Protein AF-A0A955HAA9-F1 (afdb_monomer)

Sequence (101 aa):
MSSFVKNSLIGLGLIVLLFLGYVLFVQQGPEDVLNASGSQQTSEAAAQTELFFNRLQALRGLHLTEKGGVFSDPRFLSLIDFRLRLVPEPTGRQNPFAPLP

Structure (mmCIF, N/CA/C/O backbone):
data_AF-A0A955HAA9-F1
#
_entry.id   AF-A0A955HAA9-F1
#
loop_
_atom_site.group_PDB
_atom_site.id
_atom_site.type_symbol
_atom_site.label_atom_id
_atom_site.label_alt_id
_atom_site.label_comp_id
_atom_site.label_asym_id
_atom_site.label_entity_id
_atom_site.label_seq_id
_atom_site.pdbx_PDB_ins_code
_atom_site.Cartn_x
_atom_site.Cartn_y
_atom_site.Cartn_z
_atom_site.occupancy
_atom_site.B_iso_or_equiv
_atom_site.auth_seq_id
_atom_site.auth_comp_id
_atom_site.auth_asym_id
_atom_site.auth_atom_id
_atom_site.pdbx_PDB_model_num
ATOM 1 N N . MET A 1 1 ? 35.014 -9.686 -62.206 1.00 61.00 1 MET A N 1
ATOM 2 C CA . MET A 1 1 ? 33.836 -8.850 -61.882 1.00 61.00 1 MET A CA 1
ATOM 3 C C . MET A 1 1 ? 33.936 -7.569 -62.693 1.00 61.00 1 MET A C 1
ATOM 5 O O . MET A 1 1 ? 34.939 -6.879 -62.558 1.00 61.00 1 MET A O 1
ATOM 9 N N . SER A 1 2 ? 32.967 -7.291 -63.568 1.00 73.25 2 SER A N 1
ATOM 10 C CA . SER A 1 2 ? 32.897 -6.024 -64.314 1.00 73.25 2 SER A CA 1
ATOM 11 C C . SER A 1 2 ? 32.956 -4.841 -63.335 1.00 73.25 2 SER A C 1
ATOM 13 O O . SER A 1 2 ? 32.344 -4.898 -62.265 1.00 73.25 2 SER A O 1
ATOM 15 N N . SER A 1 3 ? 33.719 -3.794 -63.663 1.00 70.25 3 SER A N 1
ATOM 16 C CA . SER A 1 3 ? 33.911 -2.598 -62.823 1.00 70.25 3 SER A CA 1
ATOM 17 C C . SER A 1 3 ? 32.585 -1.964 -62.388 1.00 70.25 3 SER A C 1
ATOM 19 O O . SER A 1 3 ? 32.484 -1.460 -61.271 1.00 70.25 3 SER A O 1
ATOM 21 N N . PHE A 1 4 ? 31.546 -2.096 -63.213 1.00 73.50 4 PHE A N 1
ATOM 22 C CA . PHE A 1 4 ? 30.179 -1.670 -62.916 1.00 73.50 4 PHE A CA 1
ATOM 23 C C . PHE A 1 4 ? 29.561 -2.411 -61.722 1.00 73.50 4 PHE A C 1
ATOM 25 O O . PHE A 1 4 ? 28.954 -1.782 -60.859 1.00 73.50 4 PHE A O 1
ATOM 32 N N . VAL A 1 5 ? 29.774 -3.726 -61.611 1.00 82.62 5 VAL A N 1
ATOM 33 C CA . VAL A 1 5 ? 29.258 -4.533 -60.490 1.00 82.62 5 VAL A CA 1
ATOM 34 C C . VAL A 1 5 ? 29.973 -4.164 -59.191 1.00 82.62 5 VAL A C 1
ATOM 36 O O . VAL A 1 5 ? 29.335 -4.022 -58.153 1.00 82.62 5 VAL A O 1
ATOM 39 N N . LYS A 1 6 ? 31.292 -3.935 -59.247 1.00 81.12 6 LYS A N 1
ATOM 40 C CA . LYS A 1 6 ? 32.079 -3.522 -58.075 1.00 81.12 6 LYS A CA 1
ATOM 41 C C . LYS A 1 6 ? 31.658 -2.137 -57.572 1.00 81.12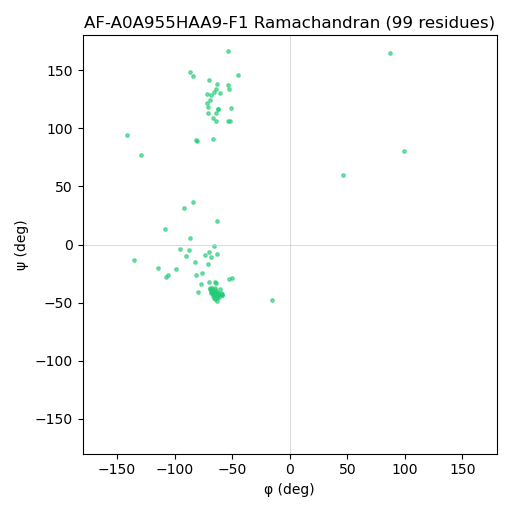 6 LYS A C 1
ATOM 43 O O . LYS A 1 6 ? 31.503 -1.956 -56.369 1.00 81.12 6 LYS A O 1
ATOM 48 N N . ASN A 1 7 ? 31.441 -1.185 -58.483 1.00 85.50 7 ASN A N 1
ATOM 49 C CA . ASN A 1 7 ? 31.029 0.172 -58.123 1.00 85.50 7 ASN A CA 1
ATOM 50 C C . ASN A 1 7 ? 29.593 0.206 -57.573 1.00 85.50 7 ASN A C 1
ATOM 52 O O . ASN A 1 7 ? 29.322 0.901 -56.598 1.00 85.50 7 ASN A O 1
ATOM 56 N N . SER A 1 8 ? 28.696 -0.607 -58.141 1.00 86.62 8 SER A N 1
ATOM 57 C CA . SER A 1 8 ? 27.323 -0.742 -57.645 1.00 86.62 8 SER A CA 1
ATOM 58 C C . SER A 1 8 ? 27.260 -1.403 -56.263 1.00 86.62 8 SER A C 1
ATOM 60 O O . SER A 1 8 ? 26.459 -0.986 -55.431 1.00 86.62 8 SER A O 1
ATOM 62 N N . LEU A 1 9 ? 28.115 -2.397 -55.989 1.00 90.31 9 LEU A N 1
ATOM 63 C CA . LEU A 1 9 ? 28.192 -3.051 -54.678 1.00 90.31 9 LEU A CA 1
ATOM 64 C C . LEU A 1 9 ? 28.723 -2.095 -53.596 1.00 90.31 9 LEU A C 1
ATOM 66 O O . LEU A 1 9 ? 28.188 -2.060 -52.490 1.00 90.31 9 LEU A O 1
ATOM 70 N N . ILE A 1 10 ? 29.734 -1.282 -53.933 1.00 90.75 10 ILE A N 1
ATOM 71 C CA . ILE A 1 10 ? 30.249 -0.224 -53.050 1.00 90.75 10 ILE A CA 1
ATOM 72 C C . ILE A 1 10 ? 29.158 0.812 -52.752 1.00 90.75 10 ILE A C 1
ATOM 74 O O . ILE A 1 10 ? 28.967 1.175 -51.594 1.00 90.75 10 ILE A O 1
ATOM 78 N N . GLY A 1 11 ? 28.414 1.248 -53.775 1.00 91.94 11 GLY A N 1
ATOM 79 C CA . GLY A 1 11 ? 27.338 2.225 -53.612 1.00 91.94 11 GLY A CA 1
ATOM 80 C C . GLY A 1 11 ? 26.223 1.710 -52.703 1.00 91.94 11 GLY A C 1
ATOM 81 O O . GLY A 1 11 ? 25.789 2.418 -51.796 1.00 91.94 11 GLY A O 1
ATOM 82 N N . LEU A 1 12 ? 25.816 0.451 -52.888 1.00 93.62 12 LEU A N 1
ATOM 83 C CA . LEU A 1 12 ? 24.793 -0.178 -52.055 1.00 93.62 12 LEU A CA 1
ATOM 84 C C . LEU A 1 12 ? 25.247 -0.305 -50.593 1.00 93.62 12 LEU A C 1
ATOM 86 O O . LEU A 1 12 ? 24.481 0.014 -49.686 1.00 93.62 12 LEU A O 1
ATOM 90 N N . GLY A 1 13 ? 26.499 -0.705 -50.355 1.00 93.19 13 GLY A N 1
ATOM 91 C CA . GLY A 1 13 ? 27.058 -0.783 -49.003 1.00 93.19 13 GLY A CA 1
ATOM 92 C C . GLY A 1 13 ? 27.078 0.571 -48.288 1.00 93.19 13 GLY A C 1
ATOM 93 O O . GLY A 1 13 ? 26.757 0.652 -47.105 1.00 93.19 13 GLY A O 1
ATOM 94 N N . LEU A 1 14 ? 27.383 1.647 -49.016 1.00 94.94 14 LEU A N 1
ATOM 95 C CA . LEU A 1 14 ? 27.426 3.006 -48.472 1.00 94.94 14 LEU A CA 1
ATOM 96 C C . LEU A 1 14 ? 26.025 3.512 -48.093 1.00 94.94 14 LEU A C 1
ATOM 98 O O . LEU A 1 14 ? 25.853 4.115 -47.036 1.00 94.94 14 LEU A O 1
ATOM 102 N N . ILE A 1 15 ? 25.011 3.196 -48.904 1.00 95.25 15 ILE A N 1
ATOM 103 C CA . ILE A 1 15 ? 23.604 3.511 -48.611 1.00 95.25 15 ILE A CA 1
ATOM 104 C C . ILE A 1 15 ? 23.126 2.774 -47.355 1.00 95.25 15 ILE A C 1
ATOM 106 O O . ILE A 1 15 ? 22.502 3.387 -46.490 1.00 95.25 15 ILE A O 1
ATOM 110 N N . VAL A 1 16 ? 23.447 1.484 -47.218 1.00 95.06 16 VAL A N 1
ATOM 111 C CA . VAL A 1 16 ? 23.087 0.698 -46.025 1.00 95.06 16 VAL A CA 1
ATOM 112 C C . VAL A 1 16 ? 23.765 1.258 -44.774 1.00 95.06 16 VAL A C 1
ATOM 114 O O . VAL A 1 16 ? 23.122 1.384 -43.735 1.00 95.06 16 VAL A O 1
ATOM 117 N N . LEU A 1 17 ? 25.037 1.651 -44.874 1.00 94.25 17 LEU A N 1
ATOM 118 C CA . LEU A 1 17 ? 25.782 2.231 -43.757 1.00 94.25 17 LEU A CA 1
ATOM 119 C C . LEU A 1 17 ? 25.212 3.592 -43.325 1.00 94.25 17 LEU A C 1
ATOM 121 O O . LEU A 1 17 ? 25.055 3.837 -42.131 1.00 94.25 17 LEU A O 1
ATOM 125 N N . LEU A 1 18 ? 24.844 4.447 -44.284 1.00 93.75 18 LEU A N 1
ATOM 126 C CA . LEU A 1 18 ? 24.169 5.720 -44.012 1.00 93.75 18 LEU A CA 1
ATOM 127 C C . LEU A 1 18 ? 22.787 5.514 -43.386 1.00 93.75 18 LEU A C 1
ATOM 129 O O . LEU A 1 18 ? 22.429 6.232 -42.457 1.00 93.75 18 LEU A O 1
ATOM 133 N N . PHE A 1 19 ? 22.029 4.521 -43.854 1.00 92.50 19 PHE A N 1
ATOM 134 C CA . PHE A 1 19 ? 20.716 4.195 -43.304 1.00 92.50 19 PHE A CA 1
ATOM 135 C C . PHE A 1 19 ? 20.811 3.683 -41.860 1.00 92.50 19 PHE A C 1
ATOM 137 O O . PHE A 1 19 ? 20.089 4.171 -40.992 1.00 92.50 19 PHE A O 1
ATOM 144 N N . LEU A 1 20 ? 21.741 2.765 -41.571 1.00 90.00 20 LEU A N 1
ATOM 145 C CA . LEU A 1 20 ? 21.999 2.302 -40.203 1.00 90.00 20 LEU A CA 1
ATOM 146 C C . LEU A 1 20 ? 22.484 3.443 -39.306 1.00 90.00 20 LEU A C 1
ATOM 148 O O . LEU A 1 20 ? 22.014 3.569 -38.179 1.00 90.00 20 LEU A O 1
ATOM 152 N N . GLY A 1 21 ? 23.386 4.292 -39.805 1.00 88.38 21 GLY A N 1
ATOM 153 C CA . GLY A 1 21 ? 23.838 5.478 -39.083 1.00 88.38 21 GLY A CA 1
ATOM 154 C C . GLY A 1 21 ? 22.681 6.421 -38.750 1.00 88.38 21 GLY A C 1
ATOM 155 O O . GLY A 1 21 ? 22.568 6.875 -37.618 1.00 88.38 21 GLY A O 1
ATOM 156 N N . TYR A 1 22 ? 21.773 6.660 -39.696 1.00 87.06 22 TYR A N 1
ATOM 157 C CA . TYR A 1 22 ? 20.600 7.507 -39.483 1.00 87.06 22 TYR A CA 1
ATOM 158 C C . TYR A 1 22 ? 19.630 6.919 -38.447 1.00 87.06 22 TYR A C 1
ATOM 160 O O . TYR A 1 22 ? 19.215 7.622 -37.528 1.00 87.06 22 TYR A O 1
ATOM 168 N N . VAL A 1 23 ? 19.303 5.627 -38.542 1.00 85.56 23 VAL A N 1
ATOM 169 C CA . VAL A 1 23 ? 18.409 4.964 -37.576 1.00 85.56 23 VAL A CA 1
ATOM 170 C C . VAL A 1 23 ? 19.028 4.939 -36.178 1.00 85.56 23 VAL A C 1
ATOM 172 O O . VAL A 1 23 ? 18.341 5.222 -35.203 1.00 85.56 23 VAL A O 1
ATOM 175 N N . LEU A 1 24 ? 20.326 4.651 -36.064 1.00 82.44 24 LEU A N 1
ATOM 176 C CA . LEU A 1 24 ? 20.976 4.561 -34.758 1.00 82.44 24 LEU A CA 1
ATOM 177 C C . LEU A 1 24 ? 21.276 5.922 -34.125 1.00 82.44 24 LEU A C 1
ATOM 179 O O . LEU A 1 24 ? 21.200 6.010 -32.911 1.00 82.44 24 LEU A O 1
ATOM 183 N N . PHE A 1 25 ? 21.607 6.964 -34.892 1.00 78.31 25 PHE A N 1
ATOM 184 C CA . PHE A 1 25 ? 22.031 8.254 -34.321 1.00 78.31 25 PHE A CA 1
ATOM 185 C C . PHE A 1 25 ? 20.987 9.370 -34.409 1.00 78.31 25 PHE A C 1
ATOM 187 O O . PHE A 1 25 ? 21.041 10.296 -33.608 1.00 78.31 25 PHE A O 1
ATOM 194 N N . VAL A 1 26 ? 20.065 9.330 -35.375 1.00 75.88 26 VAL A N 1
ATOM 195 C CA . VAL A 1 26 ? 19.094 10.420 -35.610 1.00 75.88 26 VAL A CA 1
ATOM 196 C C . VAL A 1 26 ? 17.684 10.032 -35.165 1.00 75.88 26 VAL A C 1
ATOM 198 O O . VAL A 1 26 ? 16.902 10.897 -34.784 1.00 75.88 26 VAL A O 1
ATOM 201 N N . GLN A 1 27 ? 17.352 8.737 -35.182 1.00 65.75 27 GLN A N 1
ATOM 202 C CA . GLN A 1 27 ? 16.053 8.236 -34.719 1.00 65.75 27 GLN A CA 1
ATOM 203 C C . GLN A 1 27 ? 16.018 7.927 -33.212 1.00 65.75 27 GLN A C 1
ATOM 205 O O . GLN A 1 27 ? 14.946 7.647 -32.677 1.00 65.75 27 GLN A O 1
ATOM 210 N N . GLN A 1 28 ? 17.155 8.040 -32.513 1.00 62.06 28 GLN A N 1
ATOM 211 C CA . GLN A 1 28 ? 17.154 8.269 -31.069 1.00 62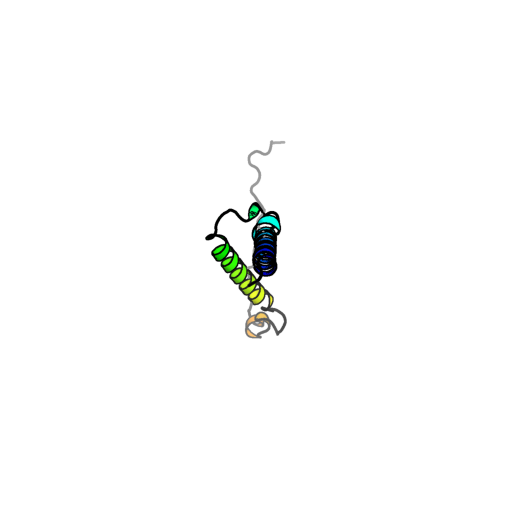.06 28 GLN A CA 1
ATOM 212 C C . GLN A 1 28 ? 16.565 9.668 -30.855 1.00 62.06 28 GLN A C 1
ATOM 214 O O . GLN A 1 28 ? 17.258 10.679 -30.961 1.00 62.06 28 GLN A O 1
ATOM 219 N N . GLY A 1 29 ? 15.238 9.726 -30.689 1.00 58.59 29 GLY A N 1
ATOM 220 C CA . GLY A 1 29 ? 14.522 10.944 -30.315 1.00 58.59 29 GLY A CA 1
ATOM 221 C C . GLY A 1 29 ? 15.123 11.554 -29.046 1.00 58.59 29 GLY A C 1
ATOM 222 O O . GLY A 1 29 ? 15.925 10.892 -28.394 1.00 58.59 29 GLY A O 1
ATOM 223 N N . PRO A 1 30 ? 14.779 12.808 -28.701 1.00 56.03 30 PRO A N 1
ATOM 224 C CA . PRO A 1 30 ? 15.364 13.485 -27.550 1.00 56.03 30 PRO A CA 1
ATOM 225 C C . PRO A 1 30 ? 15.233 12.581 -26.327 1.00 56.03 30 PRO A C 1
ATOM 227 O O . PRO A 1 30 ? 14.128 12.384 -25.823 1.00 56.03 30 PRO A O 1
ATOM 230 N N . GLU A 1 31 ? 16.354 11.990 -25.911 1.00 57.75 31 GLU A N 1
ATOM 231 C CA . GLU A 1 31 ? 16.457 11.293 -24.640 1.00 57.75 31 GLU A CA 1
ATOM 232 C C . GLU A 1 31 ? 15.933 12.282 -23.612 1.00 57.75 31 GLU A C 1
ATOM 234 O O . GLU A 1 31 ? 16.438 13.406 -23.515 1.00 57.75 31 GLU A O 1
ATOM 239 N N . ASP A 1 32 ? 14.845 11.907 -22.945 1.00 51.06 32 ASP A N 1
ATOM 240 C CA . ASP A 1 32 ? 14.223 12.726 -21.925 1.00 51.06 32 ASP A CA 1
ATOM 241 C C . ASP A 1 32 ? 15.320 13.070 -20.917 1.00 51.06 32 ASP A C 1
ATOM 243 O O . ASP A 1 32 ? 15.820 12.208 -20.192 1.00 51.06 32 ASP A O 1
ATOM 247 N N . VAL A 1 33 ? 15.776 14.324 -20.940 1.00 50.66 33 VAL A N 1
ATOM 248 C CA . VAL A 1 33 ? 16.960 14.794 -20.202 1.00 50.66 33 VAL A CA 1
ATOM 249 C C . VAL A 1 33 ? 16.737 14.664 -18.683 1.00 50.66 33 VAL A C 1
ATOM 251 O O . VAL A 1 33 ? 17.669 14.789 -17.891 1.00 50.66 33 VAL A O 1
ATOM 254 N N . LEU A 1 34 ? 15.509 14.330 -18.272 1.00 48.47 34 LEU A N 1
ATOM 255 C CA . LEU A 1 34 ? 15.112 13.930 -16.926 1.00 48.47 34 LEU A CA 1
ATOM 256 C C . LEU A 1 34 ? 15.614 12.532 -16.503 1.00 48.47 34 LEU A C 1
ATOM 258 O O . LEU A 1 34 ? 15.660 12.261 -15.306 1.00 48.47 34 LEU A O 1
ATOM 262 N N . ASN A 1 35 ? 16.042 11.668 -17.430 1.00 46.16 35 ASN A N 1
ATOM 263 C CA . ASN A 1 35 ? 16.600 10.339 -17.129 1.00 46.16 35 ASN A CA 1
ATOM 264 C C . ASN A 1 35 ? 18.139 10.307 -17.057 1.00 46.16 35 ASN A C 1
ATOM 266 O O . ASN A 1 35 ? 18.721 9.287 -16.688 1.00 46.16 35 ASN A O 1
ATOM 270 N N . ALA A 1 36 ? 18.822 11.422 -17.334 1.00 46.28 36 ALA A N 1
ATOM 271 C CA . ALA A 1 36 ? 20.282 11.528 -17.267 1.00 46.28 36 ALA A CA 1
ATOM 272 C C . ALA A 1 36 ? 20.811 11.813 -15.843 1.00 46.28 36 ALA A C 1
ATOM 274 O O . ALA A 1 36 ? 21.769 12.561 -15.655 1.00 46.28 36 ALA A O 1
ATOM 275 N N . SER A 1 37 ? 20.189 11.236 -14.812 1.00 47.78 37 SER A N 1
ATOM 276 C CA . SER A 1 37 ? 20.680 11.284 -13.431 1.00 47.78 37 SER A CA 1
ATOM 277 C C . SER A 1 37 ? 20.455 9.943 -12.734 1.00 47.78 37 SER A C 1
ATOM 279 O O . SER A 1 37 ? 19.409 9.692 -12.148 1.00 47.78 37 SER A O 1
ATOM 281 N N . GLY A 1 38 ? 21.481 9.090 -12.765 1.00 48.59 38 GLY A N 1
ATOM 282 C CA . GLY A 1 38 ? 21.652 8.016 -11.785 1.00 48.59 38 GLY A CA 1
ATOM 283 C C . GLY A 1 38 ? 21.199 6.630 -12.236 1.00 48.59 38 GLY A C 1
ATOM 284 O O . GLY A 1 38 ? 20.197 6.107 -11.754 1.00 48.59 38 GLY A O 1
ATOM 285 N N . SER A 1 39 ? 22.048 5.951 -13.010 1.00 49.84 39 SER A N 1
ATOM 286 C CA . SER A 1 39 ? 21.997 4.504 -13.287 1.00 49.84 39 SER A CA 1
ATOM 287 C C . SER A 1 39 ? 22.201 3.602 -12.049 1.00 49.84 39 SER A C 1
ATOM 289 O O . SER A 1 39 ? 22.551 2.434 -12.181 1.00 49.84 39 SER A O 1
ATOM 291 N N . GLN A 1 40 ? 21.985 4.126 -10.840 1.00 48.94 40 GLN A N 1
ATOM 292 C CA . GLN A 1 40 ? 22.014 3.381 -9.580 1.00 48.94 40 GLN A CA 1
ATOM 293 C C . GLN A 1 40 ? 20.842 3.708 -8.641 1.00 48.94 40 GLN A C 1
ATOM 295 O O . GLN A 1 40 ? 20.599 2.943 -7.716 1.00 48.94 40 GLN A O 1
ATOM 300 N N . GLN A 1 41 ? 20.074 4.780 -8.880 1.00 49.22 41 GLN A N 1
ATOM 301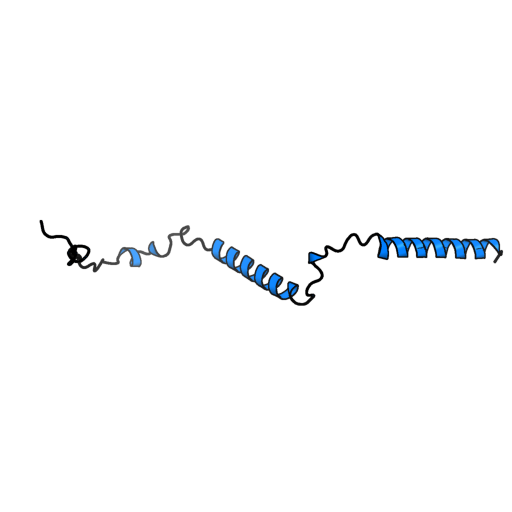 C CA . GLN A 1 41 ? 18.993 5.197 -7.974 1.00 49.22 41 GLN A CA 1
ATOM 302 C C . GLN A 1 41 ? 17.600 4.724 -8.431 1.00 49.22 41 GLN A C 1
ATOM 304 O O . GLN A 1 41 ? 16.690 4.585 -7.615 1.00 49.22 41 GLN A O 1
ATOM 309 N N . THR A 1 42 ? 17.434 4.397 -9.715 1.00 55.22 42 THR A N 1
ATOM 310 C CA . THR A 1 42 ? 16.169 3.882 -10.267 1.00 55.22 42 THR A CA 1
ATOM 311 C C . THR A 1 42 ? 15.840 2.465 -9.796 1.00 55.22 42 THR A C 1
ATOM 313 O O . THR A 1 42 ? 14.669 2.165 -9.587 1.00 55.22 42 THR A O 1
ATOM 316 N N . SER A 1 43 ? 16.837 1.605 -9.554 1.00 60.62 43 SER A N 1
ATOM 317 C CA . SER A 1 43 ? 16.596 0.220 -9.115 1.00 60.62 43 SER A CA 1
ATOM 318 C C . SER A 1 43 ? 16.031 0.140 -7.697 1.00 60.62 43 SER A C 1
ATOM 320 O O . SER A 1 43 ? 15.139 -0.663 -7.439 1.00 60.62 43 SER A O 1
ATOM 322 N N . GLU A 1 44 ? 16.545 0.946 -6.768 1.00 65.88 44 GLU A N 1
ATOM 323 C CA . GLU A 1 44 ? 16.135 0.868 -5.365 1.00 65.88 44 GLU A CA 1
ATOM 324 C C . GLU A 1 44 ? 14.794 1.572 -5.133 1.00 65.88 44 GLU A C 1
ATOM 326 O O . GLU A 1 44 ? 13.916 1.017 -4.477 1.00 65.88 44 GLU A O 1
ATOM 331 N N . ALA A 1 45 ? 14.574 2.735 -5.757 1.00 71.38 45 ALA A N 1
ATOM 332 C CA . ALA A 1 45 ? 13.290 3.431 -5.694 1.00 71.38 45 ALA A CA 1
ATOM 333 C C . ALA A 1 45 ? 12.161 2.630 -6.370 1.00 71.38 45 ALA A C 1
ATOM 335 O O . ALA A 1 45 ? 11.048 2.568 -5.840 1.00 71.38 45 ALA A O 1
ATOM 336 N N . ALA A 1 46 ? 12.436 1.966 -7.500 1.00 74.31 46 ALA A N 1
ATOM 337 C CA . ALA A 1 46 ? 11.465 1.084 -8.148 1.00 74.31 46 ALA A CA 1
ATOM 338 C C . ALA A 1 46 ? 11.156 -0.151 -7.285 1.00 74.31 46 ALA A C 1
ATOM 340 O O . ALA A 1 46 ? 9.984 -0.465 -7.079 1.00 74.31 46 ALA A O 1
ATOM 341 N N . ALA A 1 47 ? 12.177 -0.789 -6.702 1.00 76.00 47 ALA A N 1
ATOM 342 C CA . ALA A 1 47 ? 11.995 -1.929 -5.803 1.00 76.00 47 ALA A CA 1
ATOM 343 C C . ALA A 1 47 ? 11.207 -1.554 -4.534 1.00 76.00 47 ALA A C 1
ATOM 345 O O . ALA A 1 47 ? 10.299 -2.275 -4.120 1.00 76.00 47 ALA A O 1
ATOM 346 N N . GLN A 1 48 ? 11.494 -0.398 -3.930 1.00 81.50 48 GLN A N 1
ATOM 347 C CA . GLN A 1 48 ? 10.750 0.110 -2.773 1.00 81.50 48 GLN A CA 1
ATOM 348 C C . GLN A 1 48 ? 9.293 0.433 -3.124 1.00 81.50 48 GLN A C 1
ATOM 350 O O . GLN A 1 48 ? 8.389 0.159 -2.332 1.00 81.50 48 GLN A O 1
ATOM 355 N N . THR A 1 49 ? 9.053 0.962 -4.325 1.00 85.69 49 THR A N 1
ATOM 356 C CA . THR A 1 49 ? 7.704 1.251 -4.827 1.00 85.69 49 THR A CA 1
ATOM 357 C C . THR A 1 49 ? 6.901 -0.035 -5.026 1.00 85.69 49 THR A C 1
ATOM 359 O O . THR A 1 49 ? 5.751 -0.118 -4.594 1.00 85.69 49 THR A O 1
ATOM 362 N N . GLU A 1 50 ? 7.510 -1.074 -5.598 1.00 86.06 50 GLU A N 1
ATOM 363 C CA . GLU A 1 50 ? 6.882 -2.387 -5.769 1.00 86.06 50 GLU A CA 1
ATOM 364 C C . GLU A 1 50 ? 6.544 -3.043 -4.419 1.00 86.06 50 GLU A C 1
ATOM 366 O O . GLU A 1 50 ? 5.418 -3.506 -4.210 1.00 86.06 50 GLU A O 1
ATOM 371 N N . LEU A 1 51 ? 7.478 -3.025 -3.462 1.00 90.00 51 LEU A N 1
ATOM 372 C CA . LEU A 1 51 ? 7.253 -3.532 -2.104 1.00 90.00 51 LEU A CA 1
ATOM 373 C C . LEU A 1 51 ? 6.113 -2.789 -1.396 1.00 90.00 51 LEU A C 1
ATOM 375 O O . LEU A 1 51 ? 5.273 -3.415 -0.740 1.00 90.00 51 LEU A O 1
ATOM 379 N N . PHE A 1 52 ? 6.053 -1.466 -1.552 1.00 92.50 52 PHE A N 1
ATOM 380 C CA . PHE A 1 52 ? 4.986 -0.643 -0.997 1.00 92.50 52 PHE A CA 1
ATOM 381 C C . PHE A 1 52 ? 3.619 -1.001 -1.594 1.00 92.50 52 PHE A C 1
ATOM 383 O O . PHE A 1 52 ? 2.672 -1.238 -0.840 1.00 92.50 52 PHE A O 1
ATOM 390 N N . PHE A 1 53 ? 3.509 -1.099 -2.923 1.00 92.44 53 PHE A N 1
ATOM 391 C CA . PHE A 1 53 ? 2.251 -1.462 -3.584 1.00 92.44 53 PHE A CA 1
ATOM 392 C C . PHE A 1 53 ? 1.788 -2.871 -3.212 1.00 92.44 53 PHE A C 1
ATOM 394 O O . PHE A 1 53 ? 0.617 -3.050 -2.869 1.00 92.44 53 PHE A O 1
ATOM 401 N N . ASN A 1 54 ? 2.704 -3.841 -3.178 1.00 92.94 54 ASN A N 1
ATOM 402 C CA . ASN A 1 54 ? 2.409 -5.201 -2.732 1.00 92.94 54 ASN A CA 1
ATOM 403 C C . ASN A 1 54 ? 1.887 -5.219 -1.290 1.00 92.94 54 ASN A C 1
ATOM 405 O O . ASN A 1 54 ? 0.886 -5.876 -0.985 1.00 92.94 54 ASN A O 1
ATOM 409 N N . ARG A 1 55 ? 2.512 -4.451 -0.388 1.00 93.06 55 ARG A N 1
ATOM 410 C CA . ARG A 1 55 ? 2.061 -4.372 1.004 1.00 93.06 55 ARG A CA 1
A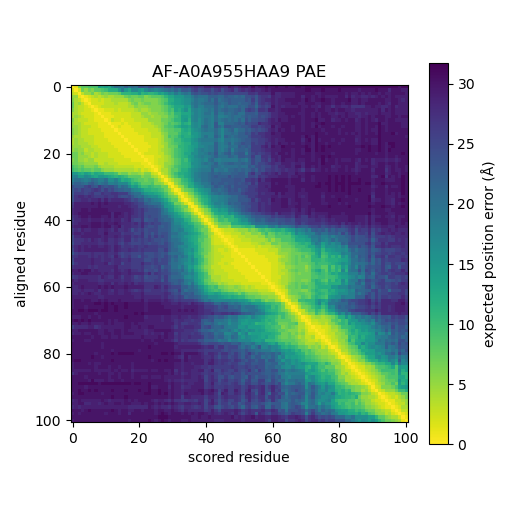TOM 411 C C . ARG A 1 55 ? 0.703 -3.689 1.127 1.00 93.06 55 ARG A C 1
ATOM 413 O O . ARG A 1 55 ? -0.145 -4.165 1.881 1.00 93.06 55 ARG A O 1
ATOM 420 N N . LEU A 1 56 ? 0.481 -2.608 0.387 1.00 92.62 56 LEU A N 1
ATOM 421 C CA . LEU A 1 56 ? -0.788 -1.888 0.377 1.00 92.62 56 LEU A CA 1
ATOM 422 C C . LEU A 1 56 ? -1.928 -2.771 -0.138 1.00 92.62 56 LEU A C 1
ATOM 424 O O . LEU A 1 56 ? -3.009 -2.774 0.449 1.00 92.62 56 LEU A O 1
ATOM 428 N N . GLN A 1 57 ? -1.693 -3.545 -1.197 1.00 93.12 57 GLN A N 1
ATOM 429 C CA . GLN A 1 57 ? -2.680 -4.480 -1.728 1.00 93.12 57 GLN A CA 1
ATOM 430 C C . GLN A 1 57 ? -2.993 -5.595 -0.725 1.00 93.12 57 GLN A C 1
ATOM 432 O O . GLN A 1 57 ? -4.166 -5.893 -0.500 1.00 93.12 57 GLN A O 1
ATOM 437 N N . ALA A 1 58 ? -1.972 -6.142 -0.057 1.00 89.75 58 ALA A N 1
ATOM 438 C CA . ALA A 1 58 ? -2.163 -7.117 1.012 1.00 89.75 58 ALA A CA 1
ATOM 439 C C . ALA A 1 58 ? -3.021 -6.553 2.157 1.00 89.75 58 ALA A C 1
ATOM 441 O O . ALA A 1 58 ? -3.922 -7.236 2.630 1.00 89.75 58 ALA A O 1
ATOM 442 N N . LEU A 1 59 ? -2.789 -5.301 2.569 1.00 87.50 59 LEU A N 1
ATOM 443 C CA . LEU A 1 59 ? -3.587 -4.639 3.606 1.00 87.50 59 LEU A CA 1
ATOM 444 C C . LEU A 1 59 ? -5.016 -4.326 3.147 1.00 87.50 59 LEU A C 1
ATOM 446 O O . LEU A 1 59 ? -5.944 -4.478 3.933 1.00 87.50 59 LEU A O 1
ATOM 450 N N . ARG A 1 60 ? -5.217 -3.928 1.886 1.00 84.62 60 ARG A N 1
ATOM 451 C CA . ARG A 1 60 ? -6.560 -3.696 1.324 1.00 84.62 60 ARG A CA 1
ATOM 452 C C . ARG A 1 60 ? -7.390 -4.974 1.240 1.00 84.62 60 ARG A C 1
ATOM 454 O O . ARG A 1 60 ? -8.599 -4.902 1.404 1.00 84.62 60 ARG A O 1
ATOM 461 N N . GLY A 1 61 ? -6.750 -6.121 1.017 1.00 80.00 61 GLY A N 1
ATOM 462 C CA . GLY A 1 61 ? -7.406 -7.430 1.054 1.00 80.00 61 GLY A CA 1
ATOM 463 C C . GLY A 1 61 ? -7.763 -7.914 2.465 1.00 80.00 61 GLY A C 1
ATOM 464 O O . GLY A 1 61 ? -8.473 -8.910 2.603 1.00 80.00 61 GLY A O 1
ATOM 465 N N . LEU A 1 62 ? -7.303 -7.235 3.524 1.00 75.50 62 LEU A N 1
ATOM 466 C CA . LEU A 1 62 ? -7.712 -7.541 4.894 1.00 75.50 62 LEU A CA 1
ATOM 467 C C . LEU A 1 62 ? -9.077 -6.909 5.181 1.00 75.50 62 LEU A C 1
ATOM 469 O O . LEU A 1 62 ? -9.190 -5.805 5.710 1.00 75.50 62 LEU A O 1
ATOM 473 N N . HIS A 1 63 ? -10.134 -7.653 4.881 1.00 70.19 63 HIS A N 1
ATOM 474 C CA . HIS A 1 63 ? -11.488 -7.308 5.295 1.00 70.19 63 HIS A CA 1
ATOM 475 C C . HIS A 1 63 ? -11.712 -7.760 6.745 1.00 70.19 63 HIS A C 1
ATOM 477 O O . HIS A 1 63 ? -12.150 -8.878 7.005 1.00 70.19 63 HIS A O 1
ATOM 483 N N . LEU A 1 64 ? -11.417 -6.882 7.710 1.00 65.38 64 LEU A N 1
ATOM 484 C CA . LEU A 1 64 ? -11.619 -7.151 9.146 1.00 65.38 64 LEU A CA 1
ATOM 485 C C . LEU A 1 64 ? -13.105 -7.249 9.551 1.00 65.38 64 LEU A C 1
ATOM 487 O O . LEU A 1 64 ? -13.414 -7.656 10.670 1.00 65.38 64 LEU A O 1
ATOM 491 N N . THR A 1 65 ? -14.021 -6.879 8.652 1.00 61.38 65 THR A N 1
ATOM 492 C CA . THR A 1 65 ? -15.442 -6.667 8.970 1.00 61.38 65 THR A CA 1
ATOM 493 C C . THR A 1 65 ? -16.387 -7.671 8.295 1.00 61.38 65 THR A C 1
ATOM 495 O O . THR A 1 65 ? -17.491 -7.870 8.789 1.00 61.38 65 THR A O 1
ATOM 498 N N . GLU A 1 66 ? -15.986 -8.348 7.211 1.00 59.69 66 GLU A N 1
ATOM 499 C CA . GLU A 1 66 ? -16.939 -9.101 6.366 1.00 59.69 66 GLU A CA 1
ATOM 500 C C . GLU A 1 66 ? -17.312 -10.508 6.861 1.00 59.69 66 GLU A C 1
ATOM 502 O O . GLU A 1 66 ? -18.311 -11.068 6.416 1.00 59.69 66 GLU A O 1
ATOM 507 N N . LYS A 1 67 ? -16.569 -11.098 7.801 1.00 56.06 67 LYS A N 1
ATOM 508 C CA . LYS A 1 67 ? -16.889 -12.426 8.353 1.00 56.06 67 LYS A CA 1
ATOM 509 C C . LYS A 1 67 ? -16.904 -12.390 9.867 1.00 56.06 67 LYS A C 1
ATOM 511 O O . LYS A 1 67 ? -15.932 -12.816 10.478 1.00 56.06 67 LYS A O 1
ATOM 516 N N . GLY A 1 68 ? -17.979 -11.852 10.449 1.00 58.00 68 GLY A N 1
ATOM 517 C CA . GLY A 1 68 ? -18.187 -11.857 11.901 1.00 58.00 68 GLY A CA 1
ATOM 518 C C . GLY A 1 68 ? -16.916 -11.429 12.625 1.00 58.00 68 GLY A C 1
ATOM 519 O O . GLY A 1 68 ? -16.309 -12.237 13.324 1.00 58.00 68 GLY A O 1
ATOM 520 N N . GLY A 1 69 ? -16.458 -10.204 12.324 1.00 64.94 69 GLY A N 1
ATOM 521 C CA . GLY A 1 69 ? -15.157 -9.684 12.744 1.00 64.94 69 GLY A CA 1
ATOM 522 C C . GLY A 1 69 ? -14.893 -9.988 14.209 1.00 64.94 69 GLY A C 1
ATOM 523 O O . GLY A 1 69 ? -15.850 -10.007 14.968 1.00 64.94 69 GLY A O 1
ATOM 524 N N . VAL A 1 70 ? -13.629 -10.244 14.566 1.00 63.19 70 VAL A N 1
ATOM 525 C CA . VAL A 1 70 ? -13.084 -10.634 15.889 1.00 63.19 70 VAL A CA 1
ATOM 526 C C . VAL A 1 70 ? -14.033 -10.415 17.080 1.00 63.19 70 VAL A C 1
ATOM 528 O O . VAL A 1 70 ? -14.261 -11.336 17.848 1.00 63.19 70 VAL A O 1
ATOM 531 N N . PHE 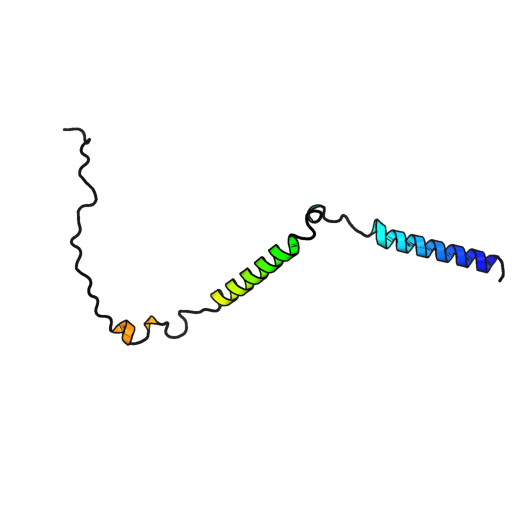A 1 71 ? -14.650 -9.241 17.186 1.00 67.75 71 PHE A N 1
ATOM 532 C CA . PHE A 1 71 ? -15.673 -8.840 18.160 1.00 67.75 71 PHE A CA 1
ATOM 533 C C . PHE A 1 71 ? -17.045 -9.551 18.110 1.00 67.75 71 PHE A C 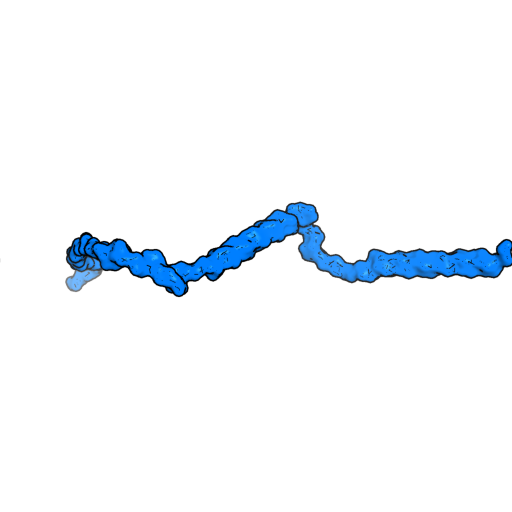1
ATOM 535 O O . PHE A 1 71 ? -17.908 -9.241 18.924 1.00 67.75 71 PHE A O 1
ATOM 542 N N . SER A 1 72 ? -17.273 -10.480 17.183 1.00 70.62 72 SER A N 1
ATOM 543 C CA . SER A 1 72 ? -18.510 -11.272 17.077 1.00 70.62 72 SER A CA 1
ATOM 544 C C . SER A 1 72 ? -18.425 -12.570 17.879 1.00 70.62 72 SER A C 1
ATOM 546 O O . SER A 1 72 ? -19.427 -13.263 18.039 1.00 70.62 72 SER A O 1
ATOM 548 N N . ASP A 1 73 ? -17.234 -12.916 18.380 1.00 76.44 73 ASP A N 1
ATOM 549 C CA . ASP A 1 73 ? -17.065 -14.035 19.298 1.00 76.44 73 ASP A CA 1
ATOM 550 C C . ASP A 1 73 ? -17.797 -13.722 20.620 1.00 76.44 73 ASP A C 1
ATOM 552 O O . ASP A 1 73 ? -17.594 -12.641 21.190 1.00 76.44 73 ASP A O 1
ATOM 556 N N . PRO A 1 74 ? -18.624 -14.650 21.141 1.00 77.94 74 PRO A N 1
ATOM 557 C CA . PRO A 1 74 ? -19.350 -14.474 22.397 1.00 77.94 74 PRO A CA 1
ATOM 558 C C . PRO A 1 74 ? -18.471 -14.028 23.569 1.00 77.94 74 PRO A C 1
ATOM 560 O O . PRO A 1 74 ? -18.950 -13.317 24.448 1.00 77.94 74 PRO A O 1
ATOM 563 N N . ARG A 1 75 ? -17.179 -14.386 23.563 1.00 76.81 75 ARG A N 1
ATOM 564 C CA . ARG A 1 75 ? -16.204 -13.973 24.580 1.00 76.81 75 ARG A CA 1
ATOM 565 C C . ARG A 1 75 ? -15.970 -12.465 24.596 1.00 76.81 75 ARG A C 1
ATOM 567 O O . ARG A 1 75 ? -15.740 -11.928 25.672 1.00 76.81 75 ARG A O 1
ATOM 574 N N . PHE A 1 76 ? -16.040 -11.778 23.450 1.00 72.19 76 PHE A N 1
ATOM 575 C CA . PHE A 1 76 ? -15.952 -10.311 23.397 1.00 72.19 76 PHE A CA 1
ATOM 576 C C . PHE A 1 76 ? -17.280 -9.631 23.731 1.00 72.19 76 PHE A C 1
ATOM 578 O O . PHE A 1 76 ? -17.279 -8.510 24.233 1.00 72.19 76 PHE A O 1
ATOM 585 N N . LEU A 1 77 ? -18.404 -10.313 23.501 1.00 72.62 77 LEU A N 1
ATOM 586 C CA . LEU A 1 77 ? -19.736 -9.828 23.874 1.00 72.62 77 LEU A CA 1
ATOM 587 C C . LE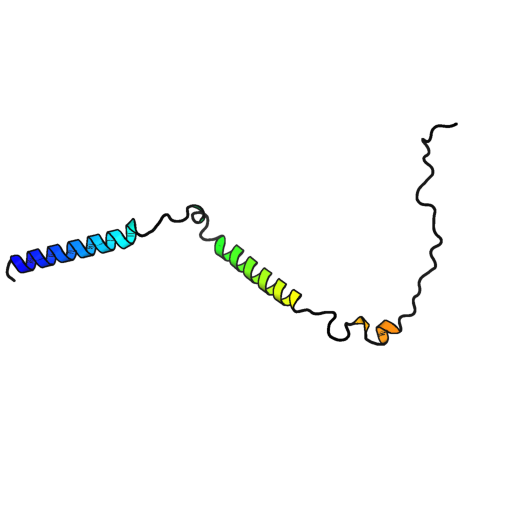U A 1 77 ? -20.009 -9.967 25.378 1.00 72.62 77 LEU A C 1
ATOM 589 O O . LEU A 1 77 ? -20.815 -9.222 25.927 1.00 72.62 77 LEU A O 1
ATOM 593 N N . SER A 1 78 ? -19.331 -10.897 26.052 1.00 76.94 78 SER A N 1
ATOM 594 C CA . SER A 1 78 ? -19.461 -11.128 27.492 1.00 76.94 78 SER A CA 1
ATOM 595 C C . SER A 1 78 ? -18.547 -10.253 28.355 1.00 76.94 78 SER A C 1
ATOM 597 O O . SER A 1 78 ? -18.483 -10.478 29.564 1.00 76.94 78 SER A O 1
ATOM 599 N N . LEU A 1 79 ? -17.804 -9.293 27.781 1.00 77.06 79 LEU A N 1
ATOM 600 C CA . LEU A 1 79 ? -17.004 -8.372 28.592 1.00 77.06 79 LEU A CA 1
ATOM 601 C C . LEU A 1 79 ? -17.936 -7.483 29.416 1.00 77.06 79 LEU A C 1
ATOM 603 O O . LEU A 1 79 ? -18.594 -6.580 28.902 1.00 77.06 79 LEU A O 1
ATOM 607 N N . ILE A 1 80 ? -17.957 -7.743 30.720 1.00 70.62 80 ILE A N 1
ATOM 608 C CA . ILE A 1 80 ? -18.593 -6.871 31.695 1.00 70.62 80 ILE A CA 1
ATOM 609 C C . ILE A 1 80 ? -17.715 -5.630 31.819 1.00 70.62 80 ILE A C 1
ATOM 611 O O . ILE A 1 80 ? -16.521 -5.701 32.108 1.00 70.62 80 ILE A O 1
ATOM 615 N N . ASP A 1 81 ? -18.319 -4.487 31.545 1.00 71.75 81 ASP A N 1
ATOM 616 C CA . ASP A 1 81 ? -17.666 -3.197 31.596 1.00 71.75 81 ASP A CA 1
ATOM 617 C C . ASP A 1 81 ? -17.382 -2.790 33.052 1.00 71.75 81 ASP A C 1
ATOM 619 O O . ASP A 1 81 ? -18.305 -2.622 33.846 1.00 71.75 81 ASP A O 1
ATOM 623 N N . PHE A 1 82 ? -16.108 -2.607 33.410 1.00 76.31 82 PHE A N 1
ATOM 624 C CA . PHE A 1 82 ? -15.685 -2.101 34.726 1.00 76.31 82 PHE A CA 1
ATOM 625 C C . PHE A 1 82 ? -15.526 -0.574 34.732 1.00 76.31 82 PHE A C 1
ATOM 627 O O . PHE A 1 82 ? -14.667 -0.025 35.427 1.00 76.31 82 PHE A O 1
ATOM 634 N N . ARG A 1 83 ? -16.319 0.143 33.929 1.00 77.00 83 ARG A N 1
ATOM 635 C CA . ARG A 1 83 ? -16.272 1.606 33.881 1.00 77.00 83 ARG A CA 1
ATOM 636 C C . ARG A 1 83 ? -16.658 2.191 35.238 1.00 77.00 83 ARG A C 1
ATOM 638 O O . ARG A 1 83 ? -17.796 2.086 35.691 1.00 77.00 83 ARG A O 1
ATOM 645 N N . LEU A 1 84 ? -15.706 2.879 35.859 1.00 81.19 84 LEU A N 1
ATOM 646 C CA . LEU A 1 84 ? -15.985 3.804 36.945 1.00 81.19 84 LEU A CA 1
ATOM 647 C C . LEU A 1 84 ? -16.753 4.996 36.358 1.00 81.19 84 LEU A C 1
ATOM 649 O O . LEU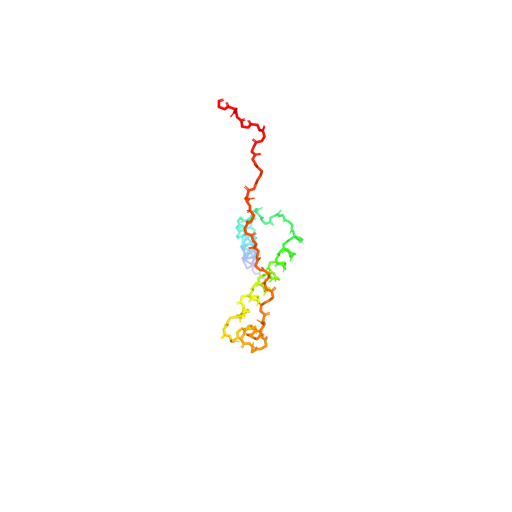 A 1 84 ? -16.320 5.588 35.367 1.00 81.19 84 LEU A O 1
ATOM 653 N N . ARG A 1 85 ? -17.894 5.362 36.950 1.00 81.62 85 ARG A N 1
ATOM 654 C CA . ARG A 1 85 ? -18.597 6.596 36.576 1.00 81.62 85 ARG A CA 1
ATOM 655 C C . ARG A 1 85 ? -17.688 7.775 36.925 1.00 81.62 85 ARG A C 1
ATOM 657 O O . ARG A 1 85 ? -17.521 8.089 38.100 1.00 81.62 85 ARG A O 1
ATOM 664 N N . LEU A 1 86 ? -17.092 8.404 35.917 1.00 83.38 86 LEU A N 1
ATOM 665 C CA . LEU A 1 86 ? -16.342 9.637 36.120 1.00 83.38 86 LEU A CA 1
ATOM 666 C C . LEU A 1 86 ? -17.336 10.745 36.466 1.00 83.38 86 LEU A C 1
ATOM 668 O O . LEU A 1 86 ? -18.302 10.978 35.735 1.00 83.38 86 LEU A O 1
ATOM 672 N N . VAL A 1 87 ? -17.119 11.400 37.603 1.00 87.81 87 VAL A N 1
ATOM 673 C CA . VAL A 1 87 ? -17.840 12.628 37.934 1.00 87.81 87 VAL A CA 1
ATOM 674 C C . VAL A 1 87 ? -17.283 13.722 37.021 1.00 87.81 87 VAL A C 1
ATOM 676 O O . VAL A 1 87 ? -16.063 13.840 36.919 1.00 87.81 87 VAL A O 1
ATOM 679 N N . PRO A 1 88 ? -18.130 14.493 36.320 1.00 85.06 88 PRO A N 1
ATOM 680 C CA . PRO A 1 88 ? -17.651 15.586 35.490 1.00 85.06 88 PRO A CA 1
ATOM 681 C C . PRO A 1 88 ? -16.949 16.625 36.366 1.00 85.06 88 PRO A C 1
ATOM 683 O O . PRO A 1 88 ? -17.566 17.236 37.240 1.00 85.06 88 PRO A O 1
ATOM 686 N N . GLU A 1 89 ? -15.655 16.811 36.129 1.00 84.25 89 GLU A N 1
ATOM 687 C CA . GLU A 1 89 ? -14.886 17.894 36.728 1.00 84.25 89 GLU A CA 1
ATOM 688 C C . GLU A 1 89 ? -15.059 19.173 35.898 1.00 84.25 89 GLU A C 1
ATOM 690 O O . GLU A 1 89 ? -15.177 19.110 34.668 1.00 84.25 89 GLU A O 1
ATOM 695 N N . PRO A 1 90 ? -15.090 20.350 36.541 1.00 81.50 90 PRO A N 1
ATOM 696 C CA . PRO A 1 90 ? -15.129 21.611 35.821 1.00 81.50 90 PRO A CA 1
ATOM 697 C C . PRO A 1 90 ? -13.878 21.751 34.948 1.00 81.50 90 PRO A C 1
ATOM 699 O O . PRO A 1 90 ? -12.746 21.582 35.403 1.00 81.50 90 PRO A O 1
ATOM 702 N N . THR A 1 91 ? -14.075 22.079 33.674 1.00 81.25 91 THR A N 1
ATOM 703 C CA . THR A 1 91 ? -12.968 22.325 32.752 1.00 81.25 91 THR A CA 1
ATOM 704 C C . THR A 1 91 ? -12.269 23.633 33.105 1.00 81.25 91 THR A C 1
ATOM 706 O O . THR A 1 91 ? -12.823 24.715 32.906 1.00 81.25 91 THR A O 1
ATOM 709 N N . GLY A 1 92 ? -11.023 23.524 33.561 1.00 80.38 92 GLY A N 1
ATOM 710 C CA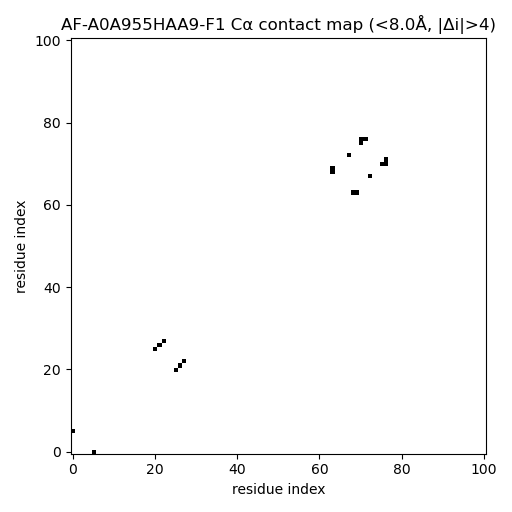 . GLY A 1 92 ? -10.124 24.657 33.755 1.00 80.38 92 GLY A CA 1
ATOM 711 C C . GLY A 1 92 ? -10.240 25.341 35.118 1.00 80.38 92 GLY A C 1
ATOM 712 O O . GLY A 1 92 ? -11.177 25.150 35.888 1.00 80.38 92 GLY A O 1
ATOM 713 N N . ARG A 1 93 ? -9.232 26.159 35.427 1.00 81.31 93 ARG A N 1
ATOM 714 C CA . ARG A 1 93 ? -9.223 27.036 36.603 1.00 81.31 93 ARG A CA 1
ATOM 715 C C . ARG A 1 93 ? -9.902 28.360 36.259 1.00 81.31 93 ARG A C 1
ATOM 717 O O . ARG A 1 93 ? -9.751 28.843 35.139 1.00 81.31 93 ARG A O 1
ATOM 724 N N . GLN A 1 94 ? -10.561 28.990 37.236 1.00 78.69 94 GLN A N 1
ATOM 725 C CA . GLN A 1 94 ? -10.917 30.407 37.109 1.00 78.69 94 GLN A CA 1
ATOM 726 C C . GLN A 1 94 ? -9.662 31.220 36.769 1.00 78.69 94 GLN A C 1
ATOM 728 O O . GLN A 1 94 ? -8.602 31.006 37.365 1.00 78.69 94 GLN A O 1
ATOM 733 N N . ASN A 1 95 ? -9.788 32.118 35.788 1.00 79.62 95 ASN A N 1
ATOM 734 C CA . ASN A 1 95 ? -8.692 32.969 35.345 1.00 79.62 95 ASN A CA 1
ATOM 735 C C . ASN A 1 95 ? -8.272 33.898 36.501 1.00 79.62 95 ASN A C 1
ATOM 737 O O . ASN A 1 95 ? -9.052 34.781 36.860 1.00 79.62 95 ASN A O 1
ATOM 741 N N . PRO A 1 96 ? -7.056 33.749 37.063 1.00 82.88 96 PRO A N 1
ATOM 742 C CA . PRO A 1 96 ? -6.596 34.587 38.170 1.00 82.88 96 PRO A CA 1
ATOM 743 C C . PRO A 1 96 ? -6.306 36.037 37.747 1.00 82.88 96 PRO A C 1
ATOM 745 O O . PRO A 1 96 ? -6.021 36.869 38.600 1.00 82.88 96 PRO A O 1
ATOM 748 N N . PHE A 1 97 ? -6.371 36.338 36.447 1.00 88.81 97 PHE A N 1
ATOM 749 C CA . PHE A 1 97 ? -6.167 37.666 35.868 1.00 88.81 97 PHE A CA 1
ATOM 750 C C . PHE A 1 97 ? -7.467 38.298 35.344 1.00 88.81 97 PHE A C 1
ATOM 752 O O . PHE A 1 97 ? -7.407 39.263 34.583 1.00 88.81 97 PHE A O 1
ATOM 759 N N . ALA A 1 98 ? -8.643 37.754 35.682 1.00 84.06 98 ALA A N 1
ATOM 760 C CA . ALA A 1 98 ? -9.904 38.397 35.320 1.00 84.06 98 ALA A CA 1
ATOM 761 C C . ALA A 1 98 ? -10.025 39.765 36.033 1.00 84.06 98 ALA A C 1
ATOM 763 O O . ALA A 1 98 ? -9.739 39.841 37.230 1.00 84.06 98 ALA A O 1
ATOM 764 N N . PRO A 1 99 ? -10.421 40.845 35.332 1.00 80.06 99 PRO A N 1
ATOM 765 C CA . PRO A 1 99 ? -10.611 42.151 35.956 1.00 80.06 99 PRO A CA 1
ATOM 766 C C . PRO A 1 99 ? -11.741 42.091 36.991 1.00 80.06 99 PRO A C 1
ATOM 768 O O . PRO A 1 99 ? -12.768 41.450 36.762 1.00 80.06 99 PRO A O 1
ATOM 771 N N . LEU A 1 100 ? -11.533 42.742 38.137 1.00 78.12 100 LEU A N 1
ATOM 772 C CA . LEU A 1 100 ? -12.548 42.865 39.183 1.00 78.12 100 LEU A CA 1
ATOM 773 C C . LEU A 1 100 ? -13.676 43.805 38.704 1.00 78.12 100 LEU A C 1
ATOM 775 O O . LEU A 1 100 ? -13.364 44.787 38.024 1.00 78.12 100 LEU A O 1
ATOM 779 N N . PRO A 1 101 ? -14.950 43.506 39.022 1.00 70.50 101 PRO A N 1
ATOM 780 C CA . PRO A 1 101 ? -16.074 44.403 38.755 1.00 70.50 101 PRO A CA 1
ATOM 781 C C . PRO A 1 101 ? -16.033 45.676 39.611 1.00 70.50 101 PRO A C 1
ATOM 783 O O . PRO A 1 101 ? -15.480 45.626 40.735 1.00 70.50 101 PRO A O 1
#

pLDDT: mean 75.92, std 13.8, range [46.16, 95.25]

Foldseek 3Di:
DPPVVVVVVVVVVVVVVVVVCCCVPVVPPPPPVVPVPDPPPCVVVVVVVVVVVVVVVVVVPPPQDDPCHPCNPVVNVPDDDPDDPDDDDDPDDDDPPDDDD

Mean predicted aligned error: 20.28 Å

Radius of gyration: 38.95 Å; Cα contacts (8 Å, |Δi|>4): 10; chains: 1; bounding box: 54×59×104 Å

Secondary structure (DSSP, 8-state):
--HHHHHHHHHHHHHHHHHHHHHHHTSS----GGG-S-TTTHHHHHHHHHHHHHHHHHHHT--SSTTT-GGGSHHHHT-------PPPPPSS---TTPPP-

Solvent-accessible surface area (backbone atoms only — not comparable to full-atom values): 6602 Å² total; per-residue (Å²): 130,61,69,66,59,56,52,51,51,52,50,51,52,50,51,53,52,51,51,51,48,41,56,66,66,64,62,57,59,86,71,62,74,88,68,79,70,55,102,70,56,58,65,57,56,50,50,51,48,51,54,49,52,54,50,51,52,57,55,69,69,58,67,68,68,82,70,68,25,83,71,62,41,67,74,60,68,63,62,78,80,84,76,73,86,78,76,88,70,78,88,74,76,82,68,92,79,64,82,81,135